Protein AF-A0A1F1U279-F1 (afdb_monomer)

Structure (mmCIF, N/CA/C/O backbone):
data_AF-A0A1F1U279-F1
#
_entry.id   AF-A0A1F1U279-F1
#
loop_
_atom_site.group_PDB
_atom_site.id
_atom_site.type_symbol
_atom_site.label_atom_id
_atom_site.label_alt_id
_atom_site.label_comp_id
_atom_site.label_asym_id
_atom_site.label_entity_id
_atom_site.label_seq_id
_atom_site.pdbx_PDB_ins_code
_atom_site.Cartn_x
_atom_site.Cartn_y
_atom_site.Cartn_z
_atom_site.occupancy
_atom_site.B_iso_or_equiv
_atom_site.auth_seq_id
_atom_site.auth_comp_id
_atom_site.auth_asym_id
_atom_site.auth_atom_id
_atom_site.pdbx_PDB_model_num
ATOM 1 N N . ARG A 1 1 ? 11.250 20.864 -19.900 1.00 57.31 1 ARG A N 1
ATOM 2 C CA . ARG A 1 1 ? 11.106 19.673 -19.015 1.00 57.31 1 ARG A CA 1
ATOM 3 C C . ARG A 1 1 ? 9.858 18.872 -19.379 1.00 57.31 1 ARG A C 1
ATOM 5 O O . ARG A 1 1 ? 10.019 17.684 -19.599 1.00 57.31 1 ARG A O 1
ATOM 12 N N . ALA A 1 2 ? 8.692 19.512 -19.532 1.00 57.94 2 ALA A N 1
ATOM 13 C CA . ALA A 1 2 ? 7.443 18.864 -19.952 1.00 57.94 2 ALA A CA 1
ATOM 14 C C . ALA A 1 2 ? 7.529 18.144 -21.316 1.00 57.94 2 ALA A C 1
ATOM 16 O O . ALA A 1 2 ? 7.078 17.010 -21.422 1.00 57.94 2 ALA A O 1
ATOM 17 N N . ASP A 1 3 ? 8.199 18.731 -22.315 1.00 59.34 3 ASP A N 1
ATOM 18 C CA . ASP A 1 3 ? 8.345 18.075 -23.630 1.00 59.34 3 ASP A CA 1
ATOM 19 C C . ASP A 1 3 ? 9.183 16.798 -23.560 1.00 59.34 3 ASP A C 1
ATOM 21 O O . ASP A 1 3 ? 8.839 15.793 -24.163 1.00 59.34 3 ASP A O 1
ATOM 25 N N . ARG A 1 4 ? 10.223 16.783 -22.717 1.00 57.16 4 ARG A N 1
ATOM 26 C CA . ARG A 1 4 ? 11.045 15.589 -22.473 1.00 57.16 4 ARG A CA 1
ATOM 27 C C . ARG A 1 4 ? 10.266 14.476 -21.764 1.00 57.16 4 ARG A C 1
ATOM 29 O O . ARG A 1 4 ? 10.596 13.312 -21.933 1.00 57.16 4 ARG A O 1
ATOM 36 N N . GLU A 1 5 ? 9.278 14.825 -20.941 1.00 53.81 5 GLU A N 1
ATOM 37 C CA . GLU A 1 5 ? 8.416 13.854 -20.256 1.00 53.81 5 GLU A CA 1
ATOM 38 C C . GLU A 1 5 ? 7.338 13.288 -21.190 1.00 53.81 5 GLU A C 1
ATOM 40 O O . GLU A 1 5 ? 7.046 12.098 -21.105 1.00 53.81 5 GLU A O 1
ATOM 45 N N . ARG A 1 6 ? 6.802 14.101 -22.111 1.00 59.59 6 ARG A N 1
ATOM 46 C CA . ARG A 1 6 ? 5.864 13.652 -23.154 1.00 59.59 6 ARG A CA 1
ATOM 47 C C . ARG A 1 6 ? 6.528 12.732 -24.176 1.00 59.59 6 ARG A C 1
ATOM 49 O O . ARG A 1 6 ? 6.015 11.652 -24.428 1.00 59.59 6 ARG A O 1
ATOM 56 N N . ASP A 1 7 ? 7.713 13.101 -24.644 1.00 63.28 7 ASP A N 1
ATOM 57 C CA . ASP A 1 7 ? 8.494 12.331 -25.621 1.00 63.28 7 ASP A CA 1
ATOM 58 C C . ASP A 1 7 ? 8.944 10.964 -25.051 1.00 63.28 7 ASP A C 1
ATOM 60 O O . ASP A 1 7 ? 9.028 9.944 -25.737 1.00 63.28 7 ASP A O 1
ATOM 64 N N . LEU A 1 8 ? 9.166 10.901 -23.732 1.00 58.84 8 LE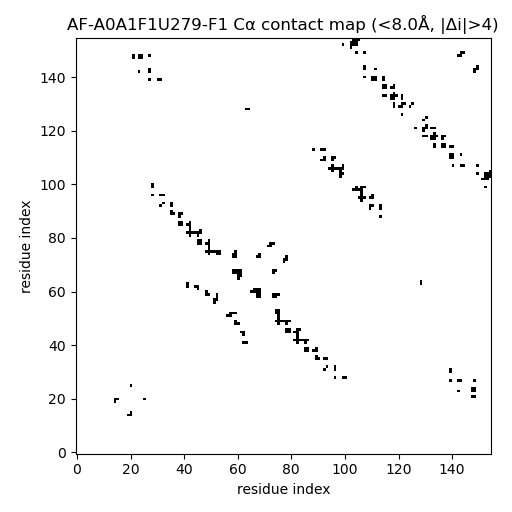U A N 1
ATOM 65 C CA . LEU A 1 8 ? 9.408 9.649 -23.012 1.00 58.84 8 LEU A CA 1
ATOM 66 C C . LEU A 1 8 ? 8.136 8.819 -22.805 1.00 58.84 8 LEU A C 1
ATOM 68 O O . LEU A 1 8 ? 8.225 7.594 -22.817 1.00 58.84 8 LEU A O 1
ATOM 72 N N . ALA A 1 9 ? 6.981 9.457 -22.606 1.00 61.69 9 ALA A N 1
ATOM 73 C CA . ALA A 1 9 ? 5.698 8.769 -22.494 1.00 61.69 9 ALA A CA 1
ATOM 74 C C . ALA A 1 9 ? 5.265 8.161 -23.837 1.00 61.69 9 ALA A C 1
ATOM 76 O O . ALA A 1 9 ? 4.775 7.036 -23.851 1.00 61.69 9 ALA A O 1
ATOM 77 N N . GLU A 1 10 ? 5.515 8.846 -24.955 1.00 58.47 10 GLU A N 1
ATOM 78 C CA . GLU A 1 10 ? 5.294 8.316 -26.307 1.00 58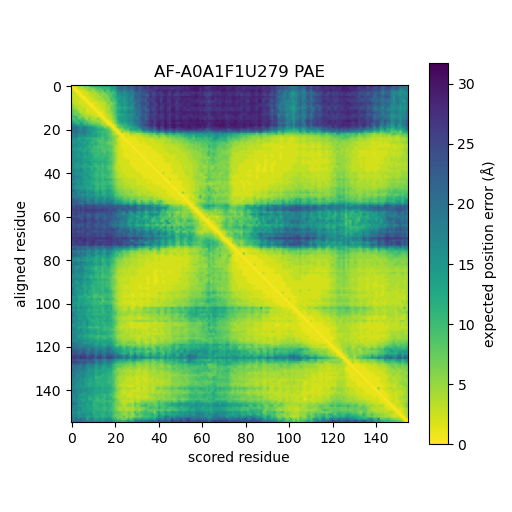.47 10 GLU A CA 1
ATOM 79 C C . GLU A 1 10 ? 6.230 7.149 -26.626 1.00 58.47 10 GLU A C 1
ATOM 81 O O . GLU A 1 10 ? 5.786 6.129 -27.146 1.00 58.47 10 GLU A O 1
ATOM 86 N N . ARG A 1 11 ? 7.509 7.231 -26.235 1.00 59.97 11 ARG A N 1
ATOM 87 C CA . ARG A 1 11 ? 8.444 6.098 -26.359 1.00 59.97 11 ARG A CA 1
ATOM 88 C C . ARG A 1 11 ? 8.059 4.907 -25.485 1.00 59.97 11 ARG A C 1
ATOM 90 O O . ARG A 1 11 ? 8.195 3.770 -25.920 1.00 59.97 11 ARG A O 1
ATOM 97 N N . ASP A 1 12 ? 7.569 5.150 -24.273 1.00 56.94 12 ASP A N 1
ATOM 98 C CA . ASP A 1 12 ? 7.093 4.101 -23.368 1.00 56.94 12 ASP A CA 1
ATOM 99 C C . ASP A 1 12 ? 5.775 3.471 -23.860 1.00 56.94 12 ASP A C 1
ATOM 101 O O . ASP A 1 12 ? 5.575 2.269 -23.676 1.00 56.94 12 ASP A O 1
ATOM 105 N N . ALA A 1 13 ? 4.896 4.254 -24.496 1.00 58.09 13 ALA A N 1
ATOM 106 C CA . ALA A 1 13 ? 3.694 3.762 -25.167 1.00 58.09 13 ALA A CA 1
ATOM 107 C C . ALA A 1 13 ? 4.059 2.920 -26.398 1.00 58.09 13 ALA A C 1
ATOM 109 O O . ALA A 1 13 ? 3.564 1.807 -26.537 1.00 58.09 13 ALA A O 1
ATOM 110 N N . ALA A 1 14 ? 5.025 3.373 -27.201 1.00 56.41 14 ALA A N 1
ATOM 111 C CA . ALA A 1 14 ? 5.562 2.609 -28.322 1.00 56.41 14 ALA A CA 1
ATOM 112 C C . ALA A 1 14 ? 6.273 1.313 -27.873 1.00 56.41 14 ALA A C 1
ATOM 114 O O . ALA A 1 14 ? 6.097 0.273 -28.498 1.00 56.41 14 ALA A O 1
ATOM 115 N N . GLU A 1 15 ? 7.022 1.319 -26.759 1.00 55.19 15 GLU A N 1
ATOM 116 C CA . GLU A 1 15 ? 7.580 0.097 -26.146 1.00 55.19 15 GLU A CA 1
ATOM 117 C C . GLU A 1 15 ? 6.485 -0.837 -25.603 1.00 55.19 15 GLU A C 1
ATOM 119 O O . GLU A 1 15 ? 6.646 -2.059 -25.613 1.00 55.19 15 GLU A O 1
ATOM 124 N N . SER A 1 16 ? 5.385 -0.285 -25.088 1.00 52.03 16 SER A N 1
ATOM 125 C CA . SER A 1 16 ? 4.247 -1.055 -24.579 1.00 52.03 16 SER A CA 1
ATOM 126 C C . SER A 1 16 ? 3.465 -1.730 -25.706 1.00 52.03 16 SER A C 1
ATOM 128 O O . SER A 1 16 ? 3.150 -2.914 -25.583 1.00 52.03 16 SER A O 1
ATOM 130 N N . ASP A 1 17 ? 3.219 -1.018 -26.806 1.00 50.53 17 ASP A N 1
ATOM 131 C CA . ASP A 1 17 ? 2.519 -1.531 -27.991 1.00 50.53 17 ASP A CA 1
ATOM 132 C C . ASP A 1 17 ? 3.389 -2.494 -28.812 1.00 50.53 17 ASP A C 1
ATOM 134 O O . ASP A 1 17 ? 2.880 -3.445 -29.398 1.00 50.53 17 ASP A O 1
ATOM 138 N N . ALA A 1 18 ? 4.716 -2.334 -28.772 1.00 52.75 18 ALA A N 1
ATOM 139 C CA . ALA A 1 18 ? 5.669 -3.269 -29.371 1.00 52.75 18 ALA A CA 1
ATOM 140 C C . ALA A 1 18 ? 5.940 -4.532 -28.518 1.00 52.75 18 ALA A C 1
ATOM 142 O O . ALA A 1 18 ? 6.789 -5.346 -28.879 1.00 52.75 18 ALA A O 1
ATOM 143 N N . GLY A 1 19 ? 5.272 -4.706 -27.367 1.00 47.50 19 GLY A N 1
ATOM 144 C CA . GLY A 1 19 ? 5.458 -5.873 -26.490 1.00 47.50 19 GLY A CA 1
ATOM 145 C C . GLY A 1 19 ? 6.781 -5.893 -25.705 1.00 47.50 19 GLY A C 1
ATOM 146 O O . GLY A 1 19 ? 7.149 -6.915 -25.126 1.00 47.50 19 GLY A O 1
ATOM 147 N N . LEU A 1 20 ? 7.502 -4.770 -25.643 1.00 52.94 20 LEU A N 1
ATOM 148 C CA . LEU A 1 20 ? 8.824 -4.647 -25.013 1.00 52.94 20 LEU A CA 1
ATOM 149 C C . LEU A 1 20 ? 8.771 -4.358 -23.508 1.00 52.94 20 LEU A C 1
ATOM 151 O O . LEU A 1 20 ? 9.811 -4.424 -22.838 1.00 52.94 20 LEU A O 1
ATOM 155 N N . VAL A 1 21 ? 7.600 -4.070 -22.926 1.00 55.75 21 VAL A N 1
ATOM 156 C CA . VAL A 1 21 ? 7.432 -4.020 -21.464 1.00 55.75 21 VAL A CA 1
ATOM 157 C C . VAL A 1 21 ? 7.510 -5.444 -20.927 1.00 55.75 21 VAL A C 1
ATOM 159 O O . VAL A 1 21 ? 6.586 -6.234 -21.103 1.00 55.75 21 VAL A O 1
ATOM 162 N N . HIS A 1 22 ? 8.616 -5.767 -20.244 1.00 65.25 22 HIS A N 1
ATOM 163 C CA . HIS A 1 22 ? 8.802 -7.095 -19.662 1.00 65.25 22 HIS A CA 1
ATOM 164 C C . HIS A 1 22 ? 7.571 -7.435 -18.804 1.00 65.25 22 HIS A C 1
ATOM 166 O O . HIS A 1 22 ? 7.227 -6.633 -17.926 1.00 65.25 22 HIS A O 1
ATOM 172 N N . PRO A 1 23 ? 6.913 -8.590 -19.012 1.00 76.75 23 PRO A N 1
ATOM 173 C CA . PRO A 1 23 ? 5.623 -8.909 -18.393 1.00 76.75 23 PRO A CA 1
ATOM 174 C C . PRO A 1 23 ? 5.644 -8.739 -16.868 1.00 76.75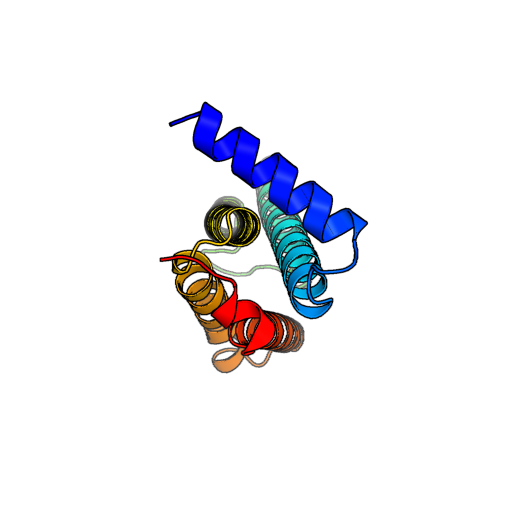 23 PRO A C 1
ATOM 176 O O . PRO A 1 23 ? 4.693 -8.233 -16.280 1.00 76.75 23 PRO A O 1
ATOM 179 N N . LEU A 1 24 ? 6.784 -9.027 -16.236 1.00 79.00 24 LEU A N 1
ATOM 180 C CA . LEU A 1 24 ? 7.029 -8.807 -14.807 1.00 79.00 24 LEU A CA 1
ATOM 181 C C . LEU A 1 24 ? 6.847 -7.357 -14.323 1.00 79.00 24 LEU A C 1
ATOM 183 O O . LEU A 1 24 ? 6.345 -7.161 -13.222 1.00 79.00 24 LEU A O 1
ATOM 187 N N . LEU A 1 25 ? 7.207 -6.333 -15.107 1.00 80.81 25 LEU A N 1
ATOM 188 C CA . LEU A 1 25 ? 6.985 -4.935 -14.705 1.00 80.81 25 LEU A CA 1
ATOM 189 C C . LEU A 1 25 ? 5.493 -4.584 -14.742 1.00 80.81 25 LEU A C 1
ATOM 191 O O . LEU A 1 25 ? 5.003 -3.875 -13.864 1.00 80.81 25 LEU A O 1
ATOM 195 N N . LYS A 1 26 ? 4.761 -5.104 -15.734 1.00 83.62 26 LYS A N 1
ATOM 196 C CA . LYS A 1 26 ? 3.303 -4.955 -15.821 1.00 83.62 26 LYS A CA 1
ATOM 197 C C . LYS A 1 26 ? 2.621 -5.648 -14.639 1.00 83.62 26 LYS A C 1
ATOM 199 O O . LYS A 1 26 ? 1.791 -5.029 -13.980 1.00 83.62 26 LYS A O 1
ATOM 204 N N . VAL A 1 27 ? 3.042 -6.874 -14.321 1.00 87.56 27 VAL A N 1
ATOM 205 C CA . VAL A 1 27 ? 2.575 -7.619 -13.142 1.00 87.56 27 VAL A CA 1
ATOM 206 C C . VAL A 1 27 ? 2.863 -6.839 -11.861 1.00 87.56 27 VAL A C 1
ATOM 208 O O . VAL A 1 27 ? 1.941 -6.617 -11.089 1.00 87.56 27 VAL A O 1
ATOM 211 N N . ALA A 1 28 ? 4.085 -6.336 -11.661 1.00 87.62 28 ALA A N 1
ATOM 212 C CA . ALA A 1 28 ? 4.433 -5.555 -10.473 1.00 87.62 28 ALA A CA 1
ATOM 213 C C . ALA A 1 28 ? 3.572 -4.286 -10.330 1.00 87.62 28 ALA A C 1
ATOM 215 O O . ALA A 1 28 ? 3.135 -3.958 -9.230 1.00 87.62 28 ALA A O 1
ATOM 216 N N . ARG A 1 29 ? 3.282 -3.583 -11.433 1.00 90.81 29 ARG A N 1
ATOM 217 C CA . ARG A 1 29 ? 2.401 -2.402 -11.426 1.00 90.81 29 ARG A CA 1
ATOM 218 C C . ARG A 1 29 ? 0.969 -2.756 -11.041 1.00 90.81 29 ARG A C 1
ATOM 220 O O . ARG A 1 29 ? 0.393 -2.062 -10.211 1.00 90.81 29 ARG A O 1
ATOM 227 N N . ILE A 1 30 ? 0.402 -3.806 -11.630 1.00 92.50 30 ILE A N 1
ATOM 228 C CA . ILE A 1 30 ? -0.967 -4.246 -11.322 1.00 92.50 30 ILE A CA 1
ATOM 229 C C . ILE A 1 30 ? -1.048 -4.744 -9.878 1.00 92.50 30 ILE A C 1
ATOM 231 O O . ILE A 1 30 ? -1.976 -4.390 -9.159 1.00 92.50 30 ILE A O 1
ATOM 235 N N . TYR A 1 31 ? -0.043 -5.499 -9.437 1.00 91.69 31 TYR A N 1
ATOM 236 C CA . TYR A 1 31 ? 0.053 -6.011 -8.078 1.00 91.69 31 TYR A CA 1
ATOM 237 C C . TYR A 1 31 ? 0.025 -4.882 -7.049 1.00 91.69 31 TYR A C 1
ATOM 239 O O . TYR A 1 31 ? -0.809 -4.871 -6.150 1.00 91.69 31 TYR A O 1
ATOM 247 N N . TRP A 1 32 ? 0.905 -3.891 -7.210 1.00 93.00 32 TRP A N 1
ATOM 248 C CA . TRP A 1 32 ? 0.973 -2.772 -6.278 1.00 93.00 32 TRP A CA 1
ATOM 249 C C . TRP A 1 32 ? -0.253 -1.864 -6.349 1.00 93.00 32 TRP A C 1
ATOM 251 O O . TRP A 1 32 ? -0.670 -1.372 -5.307 1.00 93.00 32 TRP A O 1
ATOM 261 N N . LEU A 1 33 ? -0.886 -1.718 -7.519 1.00 94.25 33 LEU A N 1
ATOM 262 C CA . LEU A 1 33 ? -2.183 -1.046 -7.624 1.00 94.25 33 LEU A CA 1
ATOM 263 C C . LEU A 1 33 ? -3.252 -1.773 -6.797 1.00 94.25 33 LEU A C 1
ATOM 265 O O . LEU A 1 33 ? -3.955 -1.136 -6.017 1.00 94.25 33 LEU A O 1
ATOM 269 N N . ALA A 1 34 ? -3.356 -3.097 -6.939 1.00 92.81 34 ALA A N 1
ATOM 270 C CA . ALA A 1 34 ? -4.314 -3.902 -6.189 1.00 92.81 34 ALA A CA 1
ATOM 271 C C . ALA A 1 34 ? -4.074 -3.797 -4.675 1.00 92.81 34 ALA A C 1
ATOM 273 O O . ALA A 1 34 ? -5.017 -3.564 -3.923 1.00 92.81 34 ALA A O 1
ATOM 274 N N . VAL A 1 35 ? -2.813 -3.873 -4.232 1.00 91.50 35 VAL A N 1
ATOM 275 C CA . VAL A 1 35 ? -2.438 -3.662 -2.823 1.00 91.50 35 VAL A CA 1
ATOM 276 C C . VAL A 1 35 ? -2.875 -2.279 -2.339 1.00 91.50 35 VAL A C 1
ATOM 278 O O . VAL A 1 35 ? -3.487 -2.176 -1.279 1.00 91.50 35 VAL A O 1
ATOM 281 N N . THR A 1 36 ? -2.618 -1.215 -3.106 1.00 92.94 36 THR A N 1
ATOM 282 C CA . THR A 1 36 ? -3.055 0.139 -2.740 1.00 92.94 36 THR A CA 1
ATOM 283 C C . THR A 1 36 ? -4.577 0.219 -2.598 1.00 92.94 36 THR A C 1
ATOM 285 O O . THR A 1 36 ? -5.058 0.767 -1.610 1.00 92.94 36 THR A O 1
ATOM 288 N N . VAL A 1 37 ? -5.341 -0.359 -3.532 1.00 95.00 37 VAL A N 1
ATOM 289 C CA . VAL A 1 37 ? -6.814 -0.384 -3.468 1.00 95.00 37 VAL A CA 1
ATOM 290 C C . VAL A 1 37 ? -7.305 -1.124 -2.223 1.00 95.00 37 VAL A C 1
ATOM 292 O O . VAL A 1 37 ? -8.192 -0.628 -1.533 1.00 95.00 37 VAL A O 1
ATOM 295 N N . VAL A 1 38 ? -6.700 -2.267 -1.889 1.00 91.06 38 VAL A N 1
ATOM 296 C CA . VAL A 1 38 ? -7.026 -3.016 -0.665 1.00 91.06 38 VAL A CA 1
ATOM 297 C C . VAL A 1 38 ? -6.750 -2.175 0.582 1.00 91.06 38 VAL A C 1
ATOM 299 O O . VAL A 1 38 ? -7.604 -2.107 1.461 1.00 91.06 38 VAL A O 1
ATOM 302 N N . LEU A 1 39 ? -5.609 -1.480 0.654 1.00 90.81 39 LEU A N 1
ATOM 303 C CA . LEU A 1 39 ? -5.293 -0.599 1.786 1.00 90.81 39 LEU A CA 1
ATOM 304 C C . LEU A 1 39 ? -6.297 0.555 1.919 1.00 90.81 39 LEU A C 1
ATOM 306 O O . LEU A 1 39 ? -6.720 0.860 3.030 1.00 90.81 39 LEU A O 1
ATOM 310 N N . VAL A 1 40 ? -6.716 1.164 0.804 1.00 93.31 40 VAL A N 1
ATOM 311 C CA . VAL A 1 40 ? -7.779 2.185 0.807 1.00 93.31 40 VAL A CA 1
ATOM 312 C C . VAL A 1 40 ? -9.095 1.597 1.319 1.00 93.31 40 VAL A C 1
ATOM 314 O O . VAL A 1 40 ? -9.755 2.222 2.144 1.00 93.31 40 VAL A O 1
ATOM 317 N N . GLY A 1 41 ? -9.456 0.387 0.884 1.00 92.12 41 GLY A N 1
ATOM 318 C CA . GLY A 1 41 ? -10.649 -0.314 1.362 1.00 92.12 41 GLY A CA 1
ATOM 319 C C . GLY A 1 41 ? -10.609 -0.586 2.867 1.00 92.12 41 GLY A C 1
ATOM 320 O O . GLY A 1 41 ? -11.580 -0.305 3.563 1.00 92.12 41 GLY A O 1
ATOM 321 N N . ILE A 1 42 ? -9.471 -1.056 3.386 1.00 89.06 42 ILE A N 1
ATOM 322 C CA . ILE A 1 42 ? -9.269 -1.284 4.824 1.00 89.06 42 ILE A CA 1
ATOM 323 C C . ILE A 1 42 ? -9.371 0.036 5.599 1.00 89.06 42 ILE A C 1
ATOM 325 O O . ILE A 1 42 ? -10.077 0.099 6.603 1.00 89.06 42 ILE A O 1
ATOM 329 N N . ALA A 1 43 ? -8.718 1.105 5.128 1.00 89.62 43 ALA A N 1
ATOM 330 C CA . ALA A 1 43 ? -8.824 2.426 5.746 1.00 89.62 43 ALA A CA 1
ATOM 331 C C . ALA A 1 43 ? -10.281 2.913 5.782 1.00 89.62 43 ALA A C 1
ATOM 333 O O . ALA A 1 43 ? -10.754 3.350 6.828 1.00 89.62 43 ALA A O 1
ATOM 334 N N . GLY A 1 44 ? -11.007 2.764 4.670 1.00 89.44 44 GLY A N 1
ATOM 335 C CA . GLY A 1 44 ? -12.425 3.100 4.571 1.00 89.44 44 GLY A CA 1
ATOM 336 C C . GLY A 1 44 ? -13.299 2.286 5.526 1.00 89.44 44 GLY A C 1
ATOM 337 O O . GLY A 1 44 ? -14.174 2.858 6.167 1.00 89.44 44 GLY A O 1
ATOM 338 N N . ALA A 1 45 ? -13.032 0.987 5.684 1.00 87.75 45 ALA A N 1
ATOM 339 C CA . ALA A 1 45 ? -13.744 0.133 6.634 1.00 87.75 45 ALA A CA 1
ATOM 340 C C . ALA A 1 45 ? -13.537 0.597 8.086 1.00 87.75 45 ALA A C 1
ATOM 342 O O . ALA A 1 45 ? -14.504 0.707 8.837 1.00 87.75 45 ALA A O 1
ATOM 343 N N . PHE A 1 46 ? -12.302 0.945 8.463 1.00 86.31 46 PHE A N 1
ATOM 344 C CA . PHE A 1 46 ? -12.005 1.530 9.773 1.00 86.31 46 PHE A CA 1
ATOM 345 C C . PHE A 1 46 ? -12.719 2.871 9.980 1.00 86.31 46 PHE A C 1
ATOM 347 O O . PHE A 1 46 ? -13.344 3.086 11.015 1.00 86.31 46 PHE A O 1
ATOM 354 N N . THR A 1 47 ? -12.681 3.772 8.995 1.00 88.44 47 THR A N 1
ATOM 355 C CA . THR A 1 47 ? -13.374 5.066 9.080 1.00 88.44 47 THR A CA 1
ATOM 356 C C . THR A 1 47 ? -14.891 4.893 9.184 1.00 88.44 47 THR A C 1
ATOM 358 O O . THR A 1 47 ? -15.523 5.569 9.992 1.00 88.44 47 THR A O 1
ATOM 361 N N . TRP A 1 48 ? -15.471 3.967 8.418 1.00 87.94 48 TRP A N 1
ATOM 362 C CA . TRP A 1 48 ? -16.896 3.646 8.467 1.00 87.94 48 TRP A CA 1
ATOM 363 C C . TRP A 1 48 ? -17.308 3.072 9.824 1.00 87.94 48 TRP A C 1
ATOM 365 O O . TRP A 1 48 ? -18.282 3.538 10.409 1.00 87.94 48 TRP A O 1
ATOM 375 N N . ASN A 1 49 ? -16.548 2.114 10.364 1.00 83.38 49 ASN A N 1
ATOM 376 C CA . ASN A 1 49 ? -16.801 1.569 11.700 1.00 83.38 49 ASN A CA 1
ATOM 377 C C . ASN A 1 49 ? -16.652 2.635 12.790 1.00 83.38 49 ASN A C 1
ATOM 379 O O . ASN A 1 49 ? -17.442 2.651 13.729 1.00 83.38 49 ASN A O 1
ATOM 383 N N . GLY A 1 50 ? -15.690 3.554 12.650 1.00 83.88 50 GLY A N 1
ATOM 384 C CA . GLY A 1 50 ? -15.542 4.702 13.544 1.00 83.88 50 GLY A CA 1
ATOM 385 C C . GLY A 1 50 ? -16.763 5.621 13.532 1.00 83.88 50 GLY A C 1
ATOM 386 O O . GLY A 1 50 ? -17.292 5.933 14.596 1.00 83.88 50 GLY A O 1
ATOM 387 N N . ALA A 1 51 ? -17.248 5.988 12.342 1.00 86.62 51 ALA A N 1
ATOM 388 C CA . ALA A 1 51 ? -18.451 6.804 12.180 1.00 86.62 51 ALA A CA 1
ATOM 389 C C . ALA A 1 51 ? -19.698 6.094 12.731 1.00 86.62 51 ALA A C 1
ATOM 391 O O . ALA A 1 51 ? -20.412 6.653 13.557 1.00 86.62 51 ALA A O 1
ATOM 392 N N . ARG A 1 52 ? -19.902 4.816 12.381 1.00 84.38 52 ARG A N 1
ATOM 393 C CA . ARG A 1 52 ? -21.010 4.007 12.911 1.00 84.38 52 ARG A CA 1
ATOM 394 C C . ARG A 1 52 ? -20.985 3.954 14.438 1.00 84.38 52 ARG A C 1
ATOM 396 O O . ARG A 1 52 ? -22.027 4.131 15.061 1.00 84.38 52 ARG A O 1
ATOM 403 N N . ALA A 1 53 ? -19.832 3.688 15.046 1.00 81.38 53 ALA A N 1
ATOM 404 C CA . ALA A 1 53 ? -19.714 3.591 16.499 1.00 81.38 53 ALA A CA 1
ATOM 405 C C . ALA A 1 53 ? -19.927 4.940 17.196 1.00 81.38 53 ALA A C 1
ATOM 407 O O . ALA A 1 53 ? -20.494 4.981 18.284 1.00 81.38 53 ALA A O 1
ATOM 408 N N . GLN A 1 54 ? -19.518 6.042 16.558 1.00 83.31 54 GLN A N 1
ATOM 409 C CA . GLN A 1 54 ? -19.807 7.394 17.032 1.00 83.31 54 GLN A CA 1
ATOM 410 C C . GLN A 1 54 ? -21.313 7.699 17.009 1.00 83.31 54 GLN A C 1
ATOM 412 O O . GLN A 1 54 ? -21.814 8.308 17.951 1.00 83.31 54 GLN A O 1
ATOM 417 N N . ASP A 1 55 ? -22.021 7.247 15.972 1.00 82.94 55 ASP A N 1
ATOM 418 C CA . ASP A 1 55 ? -23.444 7.540 15.773 1.00 82.94 55 ASP A CA 1
ATOM 419 C C . ASP A 1 55 ? -24.382 6.612 16.569 1.00 82.94 55 ASP A C 1
ATOM 421 O O . ASP A 1 55 ? -25.442 7.041 17.020 1.00 82.94 55 ASP A O 1
ATOM 425 N N . SER A 1 56 ? -24.017 5.336 16.739 1.00 75.62 56 SER A N 1
ATOM 426 C CA . SER A 1 56 ? -24.888 4.300 17.327 1.00 75.62 56 SER A CA 1
ATOM 427 C C . SER A 1 56 ? -24.546 3.913 18.768 1.00 75.62 56 SER A C 1
ATOM 429 O O . SER A 1 56 ? -25.391 3.346 19.457 1.00 75.62 56 SER A O 1
ATOM 431 N N . GLY A 1 57 ? -23.320 4.182 19.234 1.00 66.00 57 GLY A N 1
ATOM 432 C CA . GLY A 1 57 ? -22.835 3.711 20.538 1.00 66.00 57 GLY A CA 1
ATOM 433 C C . GLY A 1 57 ? -22.675 2.186 20.643 1.00 66.00 57 GLY A C 1
ATOM 434 O O . GLY A 1 57 ? -22.416 1.676 21.732 1.00 66.00 57 GLY A O 1
ATOM 435 N N . GLU A 1 58 ? -22.838 1.457 19.536 1.00 69.88 58 GLU A N 1
ATOM 436 C CA . GLU A 1 58 ? -22.677 0.007 19.487 1.00 69.88 58 GLU A CA 1
ATOM 437 C C . GLU A 1 58 ? -21.202 -0.419 19.581 1.00 69.88 58 GLU A C 1
ATOM 439 O O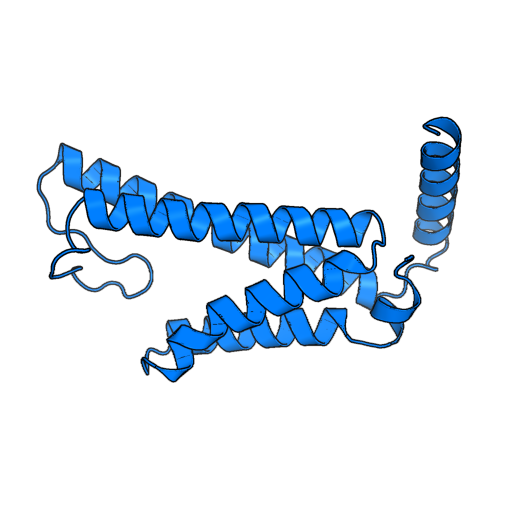 . GLU A 1 58 ? -20.301 0.346 19.212 1.00 69.88 58 GLU A O 1
ATOM 444 N N . PRO A 1 59 ? -20.939 -1.663 20.024 1.00 68.19 59 PRO A N 1
ATOM 445 C CA . PRO A 1 59 ? -19.596 -2.213 20.046 1.00 68.19 59 PRO A CA 1
ATOM 446 C C . PRO A 1 59 ? -18.937 -2.200 18.667 1.00 68.19 59 PRO A C 1
ATOM 448 O O . PRO A 1 59 ? -19.517 -2.614 17.661 1.00 68.19 59 PRO A O 1
ATOM 451 N N . VAL A 1 60 ? -17.687 -1.747 18.620 1.00 73.19 60 VAL A N 1
ATOM 452 C CA . VAL A 1 60 ? -16.891 -1.744 17.395 1.00 73.19 60 VAL A CA 1
ATOM 453 C C . VAL A 1 60 ? -16.424 -3.157 17.094 1.00 73.19 60 VAL A C 1
ATOM 455 O O . VAL A 1 60 ? -15.788 -3.787 17.932 1.00 73.19 60 VAL A O 1
ATOM 458 N N . ILE A 1 61 ? -16.630 -3.613 15.862 1.00 71.62 61 ILE A N 1
ATOM 459 C CA . ILE A 1 61 ? -16.030 -4.852 15.366 1.00 71.62 61 ILE A CA 1
ATOM 460 C C . ILE A 1 61 ? -14.812 -4.510 14.510 1.00 71.62 61 ILE A C 1
ATOM 462 O O . ILE A 1 61 ? -14.901 -3.715 13.573 1.00 71.62 61 ILE A O 1
ATOM 466 N N . ASP A 1 62 ? -13.665 -5.100 14.839 1.00 67.19 62 ASP A N 1
ATOM 467 C CA . ASP A 1 62 ? -12.433 -4.941 14.073 1.00 67.19 62 ASP A CA 1
ATOM 468 C C . ASP A 1 62 ? -12.612 -5.564 12.672 1.00 67.19 62 ASP A C 1
ATOM 470 O O . ASP A 1 62 ? -12.826 -6.775 12.559 1.00 67.19 62 ASP A O 1
ATOM 474 N N . PRO A 1 63 ? -12.507 -4.776 11.586 1.00 64.75 63 PRO A N 1
ATOM 475 C CA . PRO A 1 63 ? -12.739 -5.252 10.225 1.00 64.75 63 PRO A CA 1
ATOM 476 C C . PRO A 1 63 ? -11.694 -6.267 9.734 1.00 64.75 63 PRO A C 1
ATOM 478 O O . PRO A 1 63 ? -11.942 -6.962 8.751 1.00 64.75 63 PRO A O 1
ATOM 481 N N . LEU A 1 64 ? -10.534 -6.374 10.390 1.00 65.75 64 LEU A N 1
ATOM 482 C CA . LEU A 1 64 ? -9.492 -7.344 10.040 1.00 65.75 64 LEU A CA 1
ATOM 483 C C . LEU A 1 64 ? -9.664 -8.680 10.765 1.00 65.75 64 LEU A C 1
ATOM 485 O O . LEU A 1 64 ? -9.162 -9.700 10.295 1.00 65.75 64 LEU A O 1
ATOM 489 N N . THR A 1 65 ? -10.327 -8.690 11.920 1.00 65.00 65 THR A N 1
ATOM 490 C CA . THR A 1 65 ? -10.394 -9.884 12.777 1.00 65.00 65 THR A CA 1
ATOM 491 C C . THR A 1 65 ? -11.811 -10.377 13.036 1.00 65.00 65 THR A C 1
ATOM 493 O O . THR A 1 65 ? -11.979 -11.522 13.445 1.00 65.00 65 THR A O 1
ATOM 496 N N . GLY A 1 66 ? -12.827 -9.553 12.771 1.00 65.69 66 GLY A N 1
ATOM 497 C CA . GLY A 1 66 ? -14.233 -9.867 13.024 1.00 65.69 66 GLY A CA 1
ATOM 498 C C . GLY A 1 66 ? -14.590 -9.946 14.510 1.00 65.69 66 GLY A C 1
ATOM 499 O O . GLY A 1 66 ? -15.706 -10.333 14.844 1.00 65.69 66 GLY A O 1
ATOM 500 N N . MET A 1 67 ? -13.660 -9.601 15.401 1.00 71.19 67 MET A N 1
ATOM 501 C CA . MET A 1 67 ? -13.868 -9.608 16.845 1.00 71.19 67 MET A CA 1
ATOM 502 C C . MET A 1 67 ? -14.265 -8.221 17.337 1.00 71.19 67 MET A C 1
ATOM 504 O O . MET A 1 67 ? -13.889 -7.208 16.744 1.00 71.19 67 MET A O 1
ATOM 508 N N . GLU A 1 68 ? -14.992 -8.175 18.451 1.00 70.44 68 GLU A N 1
ATOM 509 C CA . GLU A 1 68 ? -15.233 -6.924 19.161 1.00 70.44 68 GLU A CA 1
ATOM 510 C C . GLU A 1 68 ? -13.886 -6.308 19.562 1.00 70.44 68 GLU A C 1
ATOM 512 O O . GLU A 1 68 ? -13.031 -6.947 20.182 1.00 70.44 68 GLU A O 1
ATOM 517 N N . SER A 1 69 ? -13.666 -5.068 19.147 1.00 62.34 69 SER A N 1
ATOM 518 C CA . SER A 1 69 ? -12.459 -4.324 19.452 1.00 62.34 69 SER A CA 1
ATOM 519 C C . SER A 1 69 ? -12.567 -3.835 20.893 1.00 62.34 69 SER A C 1
ATOM 521 O O . SER A 1 69 ? -13.229 -2.843 21.176 1.00 62.34 69 SER A O 1
ATOM 523 N N . VAL A 1 70 ? -11.925 -4.544 21.821 1.00 57.41 70 VAL A N 1
ATOM 524 C CA . VAL A 1 70 ? -11.955 -4.236 23.259 1.00 57.41 70 VAL A CA 1
ATOM 525 C C . VAL A 1 70 ? -10.690 -3.462 23.667 1.00 57.41 70 VAL A C 1
ATOM 527 O O . VAL A 1 70 ? -9.575 -3.862 23.331 1.00 57.41 70 VAL A O 1
ATOM 530 N N . GLY A 1 71 ? -10.837 -2.347 24.396 1.00 60.03 71 GLY A N 1
ATOM 531 C CA . GLY A 1 71 ? -9.723 -1.534 24.923 1.00 60.03 71 GLY A CA 1
ATOM 532 C C . GLY A 1 71 ? -9.635 -0.110 24.351 1.00 60.03 71 GLY A C 1
ATOM 533 O O . GLY A 1 71 ? -10.577 0.387 23.745 1.00 60.03 71 GLY A O 1
ATOM 534 N N . VAL A 1 72 ? -8.493 0.571 24.532 1.00 56.88 72 VAL A N 1
ATOM 535 C CA . VAL A 1 72 ? -8.303 2.001 24.165 1.00 56.88 72 VAL A CA 1
ATOM 536 C C . VAL A 1 72 ? -8.509 2.271 22.663 1.00 56.88 72 VAL A C 1
ATOM 538 O O . VAL A 1 72 ? -8.886 3.371 22.269 1.00 56.88 72 VAL A O 1
ATOM 541 N N . LEU A 1 73 ? -8.314 1.253 21.817 1.00 59.06 73 LEU A N 1
ATOM 542 C CA . LEU A 1 73 ? -8.549 1.312 20.368 1.00 59.06 73 LEU A CA 1
ATOM 543 C C . LEU A 1 73 ? -9.932 0.765 19.946 1.00 59.06 73 LEU A C 1
ATOM 545 O O . LEU A 1 73 ? -10.237 0.677 18.757 1.00 59.06 73 LEU A O 1
ATOM 549 N N . GLY A 1 74 ? -10.762 0.399 20.922 1.00 60.94 74 GLY A N 1
ATOM 550 C CA . GLY A 1 74 ? -12.096 -0.172 20.759 1.00 60.94 74 GLY A CA 1
ATOM 551 C C . GLY A 1 74 ? -13.221 0.821 20.519 1.00 60.94 74 GLY A C 1
ATOM 552 O O . GLY A 1 74 ? -14.299 0.425 20.111 1.00 60.94 74 GLY A O 1
ATOM 553 N N . GLY A 1 75 ? -12.989 2.112 20.748 1.00 72.88 75 GLY A N 1
ATOM 554 C CA . GLY A 1 75 ? -13.975 3.156 20.461 1.00 72.88 75 GLY A CA 1
ATOM 555 C C . GLY A 1 75 ? -13.822 3.756 19.063 1.00 72.88 75 GLY A C 1
ATOM 556 O O . GLY A 1 75 ? -12.836 3.507 18.364 1.00 72.88 75 GLY A O 1
ATOM 557 N N . ALA A 1 76 ? -14.751 4.644 18.700 1.00 78.69 76 ALA A N 1
ATOM 558 C CA . ALA A 1 76 ? -14.716 5.413 17.453 1.00 78.69 76 ALA A CA 1
ATOM 559 C C . ALA A 1 76 ? -13.347 6.074 17.197 1.00 78.69 76 ALA A C 1
ATOM 561 O O . ALA A 1 76 ? -12.783 5.954 16.111 1.00 78.69 76 ALA A O 1
ATOM 562 N N . THR A 1 77 ? -12.748 6.682 18.227 1.00 82.19 77 THR A N 1
ATOM 563 C CA . THR A 1 77 ? -11.413 7.301 18.158 1.00 82.19 77 THR A CA 1
ATOM 564 C C . THR A 1 77 ? -10.321 6.305 17.754 1.00 82.19 77 THR A C 1
ATOM 566 O O . THR A 1 77 ? -9.441 6.630 16.954 1.00 82.19 77 THR A O 1
ATOM 569 N N . GLY A 1 78 ? -10.380 5.075 18.271 1.00 79.94 78 GLY A N 1
ATOM 570 C CA . GLY A 1 78 ? -9.446 4.005 17.928 1.00 79.94 78 GLY A CA 1
ATOM 571 C C . GLY A 1 78 ? -9.551 3.592 16.464 1.00 79.94 78 GLY A C 1
ATOM 572 O O . GLY A 1 78 ? -8.535 3.475 15.778 1.00 79.94 78 GLY A O 1
ATOM 573 N N . GLN A 1 79 ? -10.780 3.479 15.964 1.00 83.88 79 GLN A N 1
ATOM 574 C CA . GLN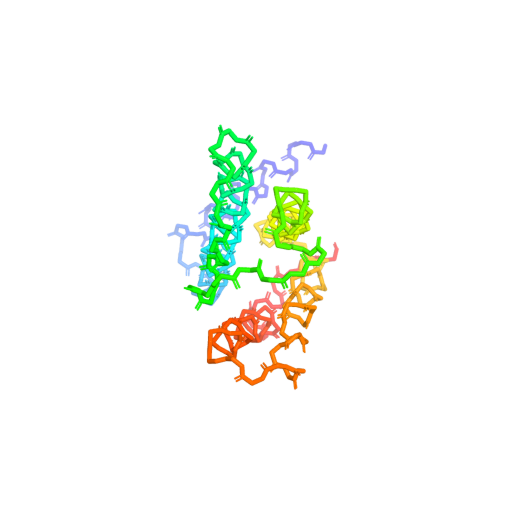 A 1 79 ? -11.054 3.169 14.563 1.00 83.88 79 GLN A CA 1
ATOM 575 C C . GLN A 1 79 ? -10.612 4.294 13.623 1.00 83.88 79 GLN A C 1
ATOM 577 O O . GLN A 1 79 ? -9.943 4.021 12.630 1.00 83.88 79 GLN A O 1
ATOM 582 N N . PHE A 1 80 ? -10.864 5.565 13.954 1.00 84.81 80 PHE A N 1
ATOM 583 C CA . PHE A 1 80 ? -10.343 6.690 13.167 1.00 84.81 80 PHE A CA 1
ATOM 584 C C . PHE A 1 80 ? -8.814 6.745 13.169 1.00 84.81 80 PHE A C 1
ATOM 586 O O . PHE A 1 80 ? -8.209 7.064 12.144 1.00 84.81 80 PHE A O 1
ATOM 593 N N . THR A 1 81 ? -8.174 6.393 14.287 1.00 87.12 81 THR A N 1
ATOM 594 C CA . THR A 1 81 ? -6.709 6.330 14.387 1.00 87.12 81 THR A CA 1
ATOM 595 C C . THR A 1 81 ? -6.151 5.237 13.477 1.00 87.12 81 THR A C 1
ATOM 597 O O . THR A 1 81 ? -5.249 5.502 12.681 1.00 87.12 81 THR A O 1
ATOM 600 N N . MET A 1 82 ? -6.722 4.028 13.531 1.00 84.56 82 MET A N 1
ATOM 601 C CA . MET A 1 82 ? -6.345 2.923 12.644 1.00 84.56 82 MET A CA 1
ATOM 602 C C . MET A 1 82 ? -6.610 3.261 11.174 1.00 84.56 82 MET A C 1
ATOM 604 O O . MET A 1 82 ? -5.721 3.094 10.343 1.00 84.56 82 MET A O 1
ATOM 608 N N . GLY A 1 83 ? -7.784 3.810 10.857 1.00 86.44 83 GLY A N 1
ATOM 609 C CA . GLY A 1 83 ? -8.147 4.226 9.503 1.00 86.44 83 GLY A CA 1
ATOM 610 C C . GLY A 1 83 ? -7.206 5.293 8.951 1.00 86.44 83 GLY A C 1
ATOM 611 O O . GLY A 1 83 ? -6.747 5.180 7.817 1.00 86.44 83 GLY A O 1
ATOM 612 N N . THR A 1 84 ? -6.819 6.272 9.772 1.00 89.75 84 THR A N 1
ATOM 613 C CA . THR A 1 84 ? -5.835 7.298 9.396 1.00 89.75 84 THR A CA 1
ATOM 614 C C . THR A 1 84 ? -4.457 6.684 9.164 1.00 89.75 84 THR A C 1
ATOM 616 O O . THR A 1 84 ? -3.825 6.968 8.149 1.00 89.75 84 THR A O 1
ATOM 619 N N . ALA A 1 85 ? -3.992 5.804 10.057 1.00 89.12 85 ALA A N 1
ATOM 620 C CA . ALA A 1 85 ? -2.701 5.135 9.912 1.00 89.12 85 ALA A CA 1
ATOM 621 C C . ALA A 1 85 ? -2.639 4.288 8.629 1.00 89.12 85 ALA A C 1
ATOM 623 O O . ALA A 1 85 ? -1.693 4.411 7.848 1.00 89.12 85 ALA A O 1
ATOM 624 N N . VAL A 1 86 ? -3.671 3.482 8.363 1.00 89.69 86 VAL A N 1
ATOM 625 C CA . VAL A 1 86 ? -3.772 2.695 7.125 1.00 89.69 86 VAL A CA 1
ATOM 626 C C . VAL A 1 86 ? -3.914 3.611 5.907 1.00 89.69 86 VAL A C 1
ATOM 628 O O . VAL A 1 86 ? -3.280 3.360 4.886 1.00 89.69 86 VAL A O 1
ATOM 631 N N . GLY A 1 87 ? -4.661 4.711 6.013 1.00 90.56 87 GLY A N 1
ATOM 632 C CA . GLY A 1 87 ? -4.802 5.712 4.955 1.00 90.56 87 GLY A CA 1
ATOM 633 C C . GLY A 1 87 ? -3.472 6.367 4.571 1.00 90.56 87 GLY A C 1
ATOM 634 O O . GLY A 1 87 ? -3.174 6.512 3.386 1.00 90.56 87 GLY A O 1
ATOM 635 N N . LEU A 1 88 ? -2.616 6.681 5.549 1.00 93.62 88 LEU A N 1
ATOM 636 C CA . LEU A 1 88 ? -1.260 7.180 5.299 1.00 93.62 88 LEU A CA 1
ATOM 637 C C . LEU A 1 88 ? -0.389 6.131 4.592 1.00 93.62 88 LEU A C 1
ATOM 639 O O . LEU A 1 88 ? 0.354 6.468 3.668 1.00 93.62 88 LEU A O 1
ATOM 643 N N . LEU A 1 89 ? -0.507 4.855 4.971 1.00 91.62 89 LEU A N 1
ATOM 644 C CA . LEU A 1 89 ? 0.187 3.760 4.287 1.00 91.62 89 LEU A CA 1
ATOM 645 C C . LEU A 1 89 ? -0.326 3.561 2.858 1.00 91.62 89 LEU A C 1
ATOM 647 O O . LEU A 1 89 ? 0.477 3.340 1.952 1.00 91.62 89 LEU A O 1
ATOM 651 N N . ALA A 1 90 ? -1.633 3.698 2.631 1.00 92.75 90 ALA A N 1
ATOM 652 C CA . ALA A 1 90 ? -2.231 3.663 1.302 1.00 92.75 90 ALA A CA 1
ATOM 653 C C . ALA A 1 90 ? -1.710 4.817 0.430 1.00 92.75 90 ALA A C 1
ATOM 655 O O . ALA A 1 90 ? -1.302 4.589 -0.708 1.00 92.75 90 ALA A O 1
ATOM 656 N N . ALA A 1 91 ? -1.625 6.035 0.974 1.00 93.88 91 ALA A N 1
ATOM 657 C CA . ALA A 1 91 ? -1.062 7.191 0.277 1.00 93.88 91 ALA A CA 1
ATOM 658 C C . ALA A 1 91 ? 0.430 7.002 -0.054 1.00 93.88 91 ALA A C 1
ATOM 660 O O . ALA A 1 91 ? 0.866 7.279 -1.174 1.00 93.88 91 ALA A O 1
ATOM 661 N N . ALA A 1 92 ? 1.218 6.471 0.885 1.00 92.69 92 ALA A N 1
ATOM 662 C CA . ALA A 1 92 ? 2.624 6.151 0.654 1.00 92.69 92 ALA A CA 1
ATOM 663 C C . ALA A 1 92 ? 2.798 5.024 -0.385 1.00 92.69 92 ALA A C 1
ATOM 665 O O . ALA A 1 92 ? 3.697 5.084 -1.228 1.00 92.69 92 ALA A O 1
ATOM 666 N N . SER A 1 93 ? 1.918 4.018 -0.364 1.00 91.56 93 SER A N 1
ATOM 667 C CA . SER A 1 93 ? 1.884 2.925 -1.341 1.00 91.56 93 SER A CA 1
ATOM 668 C C . SER A 1 93 ? 1.556 3.458 -2.734 1.00 91.56 93 SER A C 1
ATOM 670 O O . SER A 1 93 ? 2.280 3.160 -3.685 1.00 91.56 93 SER A O 1
ATOM 672 N N . LEU A 1 94 ? 0.560 4.342 -2.837 1.00 92.81 94 LEU A N 1
ATOM 673 C CA . LEU A 1 94 ? 0.201 5.034 -4.071 1.00 92.81 94 LEU A CA 1
ATOM 674 C C . LEU A 1 94 ? 1.376 5.856 -4.612 1.00 92.81 94 LEU A C 1
ATOM 676 O O . LEU A 1 94 ? 1.671 5.803 -5.804 1.00 92.81 94 LEU A O 1
ATOM 680 N N . TRP A 1 95 ? 2.093 6.573 -3.745 1.00 92.94 95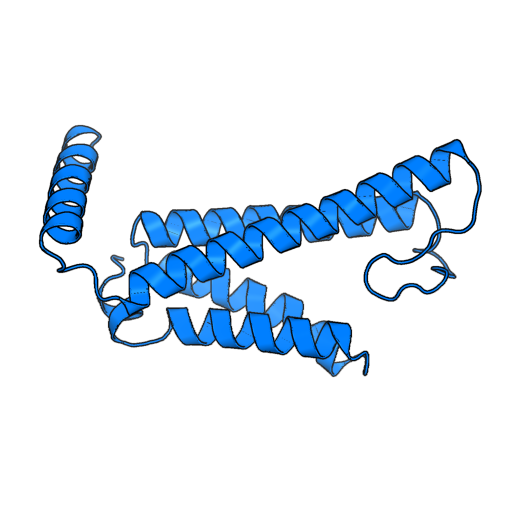 TRP A N 1
ATOM 681 C CA . TRP A 1 95 ? 3.293 7.313 -4.134 1.00 92.94 95 TRP A CA 1
ATOM 682 C C . TRP A 1 95 ? 4.386 6.392 -4.692 1.00 92.94 95 TRP A C 1
ATOM 684 O O . TRP A 1 95 ? 4.971 6.675 -5.742 1.00 92.94 95 TRP A O 1
ATOM 694 N N . GLY A 1 96 ? 4.637 5.259 -4.030 1.00 89.31 96 GLY A N 1
ATOM 695 C CA . GLY A 1 96 ? 5.555 4.228 -4.514 1.00 89.31 96 GLY A CA 1
ATOM 696 C C . GLY A 1 96 ? 5.123 3.650 -5.865 1.00 89.31 96 GLY A C 1
ATOM 697 O O . GLY A 1 96 ? 5.947 3.525 -6.773 1.00 89.31 96 GLY A O 1
ATOM 698 N N . TRP A 1 97 ? 3.828 3.384 -6.041 1.00 92.31 97 TRP A N 1
ATOM 699 C CA . TRP A 1 97 ? 3.246 2.908 -7.295 1.00 92.31 97 TRP A CA 1
ATOM 700 C C . TRP A 1 97 ? 3.383 3.928 -8.434 1.00 92.31 97 TRP A C 1
ATOM 702 O O . TRP A 1 97 ? 3.848 3.574 -9.520 1.00 92.31 97 TRP A O 1
ATOM 712 N N . ILE A 1 98 ? 3.097 5.211 -8.182 1.00 89.56 98 ILE A N 1
ATOM 713 C CA . ILE A 1 98 ? 3.341 6.309 -9.133 1.00 89.56 98 ILE A CA 1
ATOM 714 C C . ILE A 1 98 ? 4.830 6.376 -9.490 1.00 89.56 98 ILE A C 1
ATOM 716 O O . ILE A 1 98 ? 5.187 6.549 -10.657 1.00 89.56 98 ILE A O 1
ATOM 720 N N . GLY A 1 99 ? 5.715 6.195 -8.507 1.00 86.75 99 GLY A N 1
ATOM 721 C CA . GLY A 1 99 ? 7.149 6.056 -8.736 1.00 86.75 99 GLY A CA 1
ATOM 722 C C . GLY A 1 99 ? 7.472 4.915 -9.706 1.00 86.75 99 GLY A C 1
ATOM 723 O O . GLY A 1 99 ? 8.290 5.095 -10.604 1.00 86.75 99 GLY A O 1
ATOM 724 N N . LEU A 1 100 ? 6.790 3.778 -9.588 1.00 86.19 100 LEU A N 1
ATOM 725 C CA . LEU A 1 100 ? 6.961 2.594 -10.437 1.00 86.19 100 LEU A CA 1
ATOM 726 C C . LEU A 1 100 ? 6.434 2.804 -11.870 1.00 86.19 100 LEU A C 1
ATOM 728 O O . LEU A 1 100 ? 7.044 2.340 -12.842 1.00 86.19 100 LEU A O 1
ATOM 732 N N . LEU A 1 101 ? 5.345 3.562 -12.029 1.00 85.94 101 LEU A N 1
ATOM 733 C CA . LEU A 1 101 ? 4.868 4.036 -13.334 1.00 85.94 101 LEU A CA 1
ATOM 734 C C . LEU A 1 101 ? 5.890 4.969 -13.986 1.00 85.94 101 LEU A C 1
ATOM 736 O O . LEU A 1 101 ? 6.268 4.759 -15.135 1.00 85.94 101 LEU A O 1
ATOM 740 N N . ARG A 1 102 ? 6.431 5.918 -13.215 1.00 85.31 102 ARG A N 1
ATOM 741 C CA . ARG A 1 102 ? 7.481 6.861 -13.642 1.00 85.31 102 ARG A CA 1
ATOM 742 C C . ARG A 1 102 ? 8.881 6.237 -13.712 1.00 85.31 102 ARG A C 1
ATOM 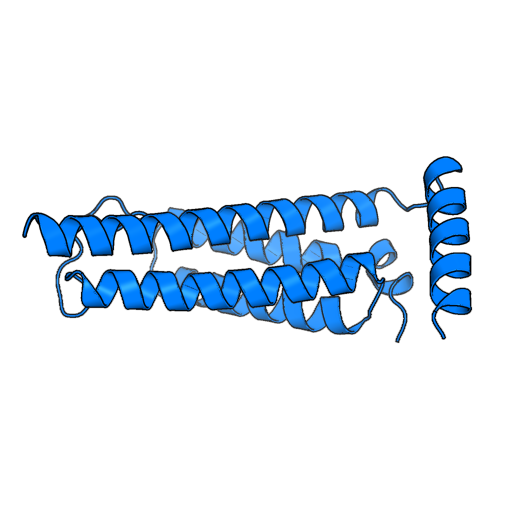744 O O . ARG A 1 102 ? 9.862 6.958 -13.881 1.00 85.31 102 ARG A O 1
ATOM 751 N N . ARG A 1 103 ? 8.984 4.915 -13.539 1.00 82.88 103 ARG A N 1
ATOM 752 C CA . ARG A 1 103 ? 10.225 4.133 -13.512 1.00 82.88 103 ARG A CA 1
ATOM 753 C C . ARG A 1 103 ? 11.298 4.715 -12.570 1.00 82.88 103 ARG A C 1
ATOM 755 O O . ARG A 1 103 ? 12.471 4.690 -12.910 1.00 82.88 103 ARG A O 1
ATOM 762 N N . ARG A 1 104 ? 10.942 5.251 -11.400 1.00 84.81 104 ARG A N 1
ATOM 763 C CA . ARG A 1 104 ? 11.887 5.813 -10.414 1.00 84.81 104 ARG A CA 1
ATOM 764 C C . ARG A 1 104 ? 12.435 4.736 -9.487 1.00 84.81 104 ARG A C 1
ATOM 766 O O . ARG A 1 104 ? 11.678 3.956 -8.915 1.00 84.81 104 ARG A O 1
ATOM 773 N N . ARG A 1 105 ? 13.747 4.742 -9.248 1.00 85.06 105 ARG A N 1
ATOM 774 C CA . ARG A 1 105 ? 14.414 3.788 -8.346 1.00 85.06 105 ARG A CA 1
ATOM 775 C C . ARG A 1 105 ? 13.993 3.939 -6.880 1.00 85.06 105 ARG A C 1
ATOM 777 O O . ARG A 1 105 ? 14.041 2.958 -6.143 1.00 85.06 105 ARG A O 1
ATOM 784 N N . SER A 1 106 ? 13.528 5.123 -6.473 1.00 87.00 106 SER A N 1
ATOM 785 C CA . SER A 1 106 ? 12.970 5.351 -5.131 1.00 87.00 106 SER A CA 1
ATOM 786 C C . SER A 1 106 ? 11.746 4.476 -4.837 1.00 87.00 106 SER A C 1
ATOM 788 O O . SER A 1 106 ? 11.539 4.112 -3.683 1.00 87.00 106 SER A O 1
ATOM 790 N N . ALA A 1 107 ? 10.994 4.062 -5.867 1.00 87.00 107 ALA A N 1
ATOM 791 C CA . ALA A 1 107 ? 9.825 3.196 -5.718 1.00 87.00 107 ALA A CA 1
ATOM 792 C C . ALA A 1 107 ? 10.168 1.856 -5.053 1.00 87.00 107 ALA A C 1
ATOM 794 O O . ALA A 1 107 ? 9.397 1.375 -4.230 1.00 87.00 107 ALA A O 1
ATOM 795 N N . ILE A 1 108 ? 11.345 1.287 -5.350 1.00 87.94 108 ILE A N 1
ATOM 796 C CA . ILE A 1 108 ? 11.801 0.031 -4.735 1.00 87.94 108 ILE A CA 1
ATOM 797 C C . ILE A 1 108 ? 11.882 0.190 -3.220 1.00 87.94 108 ILE A C 1
ATOM 799 O O . ILE A 1 108 ? 11.315 -0.614 -2.485 1.00 87.94 108 ILE A O 1
ATOM 803 N N . GLY A 1 109 ? 12.568 1.240 -2.762 1.00 88.44 109 GLY A N 1
ATOM 804 C CA . GLY A 1 109 ? 12.770 1.497 -1.340 1.00 88.44 109 GLY A CA 1
ATOM 805 C C . GLY A 1 109 ? 11.453 1.762 -0.622 1.00 88.44 109 GLY A C 1
ATOM 806 O O . GLY A 1 109 ? 11.173 1.114 0.380 1.00 88.44 109 GLY A O 1
ATOM 807 N N . THR A 1 110 ? 10.616 2.649 -1.170 1.00 89.06 110 THR A N 1
ATOM 808 C CA . THR A 1 110 ? 9.320 3.002 -0.573 1.00 89.06 110 THR A CA 1
ATOM 809 C C . THR A 1 110 ? 8.403 1.788 -0.440 1.00 89.06 110 THR A C 1
ATOM 811 O O . THR A 1 110 ? 7.882 1.530 0.640 1.00 89.06 110 THR A O 1
ATOM 814 N N . LEU A 1 111 ? 8.234 1.010 -1.511 1.00 89.56 111 LEU A N 1
ATOM 815 C CA . LEU A 1 111 ? 7.335 -0.144 -1.509 1.00 89.56 111 LEU A CA 1
ATOM 816 C C . LEU A 1 111 ? 7.864 -1.294 -0.642 1.00 89.56 111 LEU A C 1
ATOM 818 O O . LEU A 1 111 ? 7.094 -1.918 0.083 1.00 89.56 111 LEU A O 1
ATOM 822 N N . THR A 1 112 ? 9.181 -1.528 -0.645 1.00 91.25 112 THR A N 1
ATOM 823 C CA . THR A 1 112 ? 9.809 -2.518 0.249 1.00 91.25 112 THR A CA 1
ATOM 824 C C . THR A 1 112 ? 9.635 -2.119 1.714 1.00 91.25 112 THR A C 1
ATOM 826 O O . THR A 1 112 ? 9.287 -2.958 2.538 1.00 91.25 112 THR A O 1
ATOM 829 N N . PHE A 1 113 ? 9.839 -0.841 2.044 1.00 90.00 113 PHE A N 1
ATOM 830 C CA . PHE A 1 113 ? 9.669 -0.341 3.407 1.00 90.00 113 PHE A CA 1
ATOM 831 C C . PHE A 1 113 ? 8.235 -0.540 3.906 1.00 90.00 113 PHE A C 1
ATOM 833 O O . PHE A 1 113 ? 8.037 -1.079 4.991 1.00 90.00 113 PHE A O 1
ATOM 840 N N . ILE A 1 114 ? 7.238 -0.181 3.091 1.00 89.06 114 ILE A N 1
ATOM 841 C CA . ILE A 1 114 ? 5.819 -0.379 3.421 1.00 89.06 114 ILE A CA 1
ATOM 842 C C . ILE A 1 114 ? 5.507 -1.864 3.620 1.00 89.06 114 ILE A C 1
ATOM 844 O O . ILE A 1 114 ? 4.825 -2.219 4.580 1.00 89.06 114 ILE A O 1
ATOM 848 N N . ALA A 1 115 ? 6.023 -2.732 2.746 1.00 88.94 115 ALA A N 1
ATOM 849 C CA . ALA A 1 115 ? 5.815 -4.169 2.856 1.00 88.94 115 ALA A CA 1
ATOM 850 C C . ALA A 1 115 ? 6.348 -4.734 4.179 1.00 88.94 115 ALA A C 1
ATOM 852 O O . ALA A 1 115 ? 5.641 -5.469 4.862 1.00 88.94 115 ALA A O 1
ATOM 853 N N . VAL A 1 116 ? 7.573 -4.363 4.562 1.00 88.38 116 VAL A N 1
ATOM 854 C CA . VAL A 1 116 ? 8.187 -4.810 5.820 1.00 88.38 116 VAL A CA 1
ATOM 855 C C . VAL A 1 116 ? 7.438 -4.247 7.026 1.00 88.38 116 VAL A C 1
ATOM 857 O O . VAL A 1 116 ? 7.148 -4.987 7.964 1.00 88.38 116 VAL A O 1
ATOM 860 N N . LEU A 1 117 ? 7.078 -2.962 6.987 1.00 88.94 117 LEU A N 1
ATOM 861 C CA . LEU A 1 117 ? 6.347 -2.305 8.067 1.00 88.94 117 LEU A CA 1
ATOM 862 C C . LEU A 1 117 ? 4.988 -2.972 8.324 1.00 88.94 117 LEU A C 1
ATOM 864 O O . LEU A 1 117 ? 4.622 -3.176 9.477 1.00 88.94 117 LEU A O 1
ATOM 868 N N . LEU A 1 118 ? 4.265 -3.349 7.265 1.00 84.06 118 LEU A N 1
ATOM 869 C CA . LEU A 1 118 ? 2.974 -4.038 7.369 1.00 84.06 118 LEU A CA 1
ATOM 870 C C . LEU A 1 118 ? 3.098 -5.536 7.668 1.00 84.06 118 LEU A C 1
ATOM 872 O O . LEU A 1 118 ? 2.180 -6.110 8.247 1.00 84.06 118 LEU A O 1
ATOM 876 N N . ALA A 1 119 ? 4.222 -6.168 7.327 1.00 83.75 119 ALA A N 1
ATOM 877 C CA . ALA A 1 119 ? 4.491 -7.557 7.687 1.00 83.75 119 ALA A CA 1
ATOM 878 C C . ALA A 1 119 ? 4.911 -7.717 9.160 1.00 83.75 119 ALA A C 1
ATOM 880 O O . ALA A 1 119 ? 4.627 -8.749 9.763 1.00 83.75 119 ALA A O 1
ATOM 881 N N . ALA A 1 120 ? 5.556 -6.711 9.764 1.00 82.06 120 ALA A N 1
ATOM 882 C CA . ALA A 1 120 ? 6.077 -6.795 11.132 1.00 82.06 120 ALA A CA 1
ATOM 883 C C . ALA A 1 120 ? 5.023 -7.195 12.195 1.00 82.06 120 ALA A C 1
ATOM 885 O O . ALA A 1 120 ? 5.308 -8.092 12.992 1.00 82.06 120 ALA A O 1
ATOM 886 N N . PRO A 1 121 ? 3.792 -6.640 12.203 1.00 75.69 121 PRO A N 1
ATOM 887 C CA . PRO A 1 121 ? 2.754 -7.044 13.153 1.00 75.69 121 PRO A CA 1
ATOM 888 C C . PRO A 1 121 ? 2.351 -8.521 13.063 1.00 75.69 121 PRO A C 1
ATOM 890 O O . PRO A 1 121 ? 1.976 -9.103 14.079 1.00 75.69 121 PRO A O 1
ATOM 893 N N . ALA A 1 122 ? 2.451 -9.145 11.885 1.00 71.62 122 ALA A N 1
ATOM 894 C CA . ALA A 1 122 ? 2.099 -10.552 11.693 1.00 71.62 122 ALA A CA 1
ATOM 895 C C . ALA A 1 122 ? 3.041 -11.511 12.433 1.00 71.62 122 ALA A C 1
ATOM 897 O O . ALA A 1 122 ? 2.624 -12.585 12.853 1.00 71.62 122 ALA A O 1
ATOM 898 N N . PHE A 1 123 ? 4.300 -11.114 12.633 1.00 64.25 123 PHE A N 1
ATOM 899 C CA . PHE A 1 123 ? 5.258 -11.891 13.422 1.00 64.25 123 PHE A CA 1
ATOM 900 C C . PHE A 1 123 ? 5.031 -11.744 14.930 1.00 64.25 123 PHE A C 1
ATOM 902 O O . PHE A 1 123 ? 5.407 -12.623 15.699 1.00 64.25 123 PHE A O 1
ATOM 909 N N . LEU A 1 124 ? 4.407 -10.641 15.355 1.00 70.75 124 LEU A N 1
ATOM 910 C CA . LEU A 1 124 ? 4.123 -10.349 16.762 1.00 70.75 124 LEU A CA 1
ATOM 911 C C . LEU A 1 124 ? 2.774 -10.911 17.221 1.00 70.75 124 LEU A C 1
ATOM 913 O O . LEU A 1 124 ? 2.566 -11.117 18.415 1.00 70.75 124 LEU A O 1
ATOM 917 N N . ARG A 1 125 ? 1.841 -11.139 16.292 1.00 63.81 125 ARG A N 1
ATOM 918 C CA . ARG A 1 125 ? 0.508 -11.674 16.576 1.00 63.81 125 ARG A CA 1
ATOM 919 C C . ARG A 1 125 ? 0.179 -12.784 15.589 1.00 63.81 125 ARG A C 1
ATOM 921 O O . ARG A 1 125 ? 0.010 -12.517 14.403 1.00 63.81 125 ARG A O 1
ATOM 928 N N . ALA A 1 126 ? 0.026 -14.007 16.100 1.00 61.16 126 ALA A N 1
ATOM 929 C CA . ALA A 1 126 ? -0.345 -15.199 15.335 1.00 61.16 126 ALA A CA 1
ATOM 930 C C . ALA A 1 126 ? -1.823 -15.163 14.889 1.00 61.16 126 ALA A C 1
ATOM 932 O O . ALA A 1 126 ? -2.638 -15.990 15.287 1.00 61.16 126 ALA A O 1
ATOM 933 N N . ASN A 1 127 ? -2.178 -14.169 14.078 1.00 74.12 127 ASN A N 1
ATOM 934 C CA . ASN A 1 127 ? -3.470 -14.059 13.420 1.00 74.12 127 ASN A CA 1
ATOM 935 C C . ASN A 1 127 ? -3.299 -14.431 11.943 1.00 74.12 127 ASN A C 1
ATOM 937 O O . ASN A 1 127 ? -2.499 -13.816 11.234 1.00 74.12 127 ASN A O 1
ATOM 941 N N . GLY A 1 128 ? -4.067 -15.419 11.476 1.00 74.31 128 GLY A N 1
ATOM 942 C CA . GLY A 1 128 ? -3.993 -15.922 10.104 1.00 74.31 128 GLY A CA 1
ATOM 943 C C . GLY A 1 128 ? -4.142 -14.830 9.041 1.00 74.31 128 GLY A C 1
ATOM 944 O O . GLY A 1 128 ? -3.424 -14.854 8.045 1.00 74.31 128 GLY A O 1
ATOM 945 N N . LEU A 1 129 ? -4.987 -13.820 9.273 1.00 75.38 129 LEU A N 1
ATOM 946 C CA . LEU A 1 129 ? -5.186 -12.731 8.315 1.00 75.38 129 LEU A CA 1
ATOM 947 C C . LEU A 1 129 ? -3.964 -11.804 8.223 1.00 75.38 129 LEU A C 1
ATOM 949 O O . LEU A 1 129 ? -3.585 -11.391 7.126 1.00 75.38 129 LEU A O 1
ATOM 953 N N . LEU A 1 130 ? -3.294 -11.537 9.350 1.00 76.31 130 LEU A N 1
ATOM 954 C CA . LEU A 1 130 ? -2.041 -10.775 9.359 1.00 76.31 130 LEU A CA 1
ATOM 955 C C . LEU A 1 130 ? -0.922 -11.545 8.655 1.00 76.31 130 LEU A C 1
ATOM 957 O O . LEU A 1 130 ? -0.144 -10.947 7.919 1.00 76.31 130 LEU A O 1
ATOM 961 N N . ILE A 1 131 ? -0.865 -12.868 8.831 1.00 81.19 131 ILE A N 1
ATOM 962 C CA . ILE A 1 131 ? 0.107 -13.726 8.141 1.00 81.19 131 ILE A CA 1
ATOM 963 C C . ILE A 1 131 ? -0.123 -13.682 6.627 1.00 81.19 131 ILE A C 1
ATOM 965 O O . ILE A 1 131 ? 0.828 -13.478 5.875 1.00 81.19 131 ILE A O 1
ATOM 969 N N . ILE A 1 132 ? -1.374 -13.806 6.171 1.00 85.00 132 ILE A N 1
ATOM 970 C CA . ILE A 1 132 ? -1.716 -13.691 4.745 1.00 85.00 132 ILE A CA 1
ATOM 971 C C . ILE A 1 132 ? -1.291 -12.321 4.207 1.00 85.00 132 ILE A C 1
ATOM 973 O O . ILE A 1 132 ? -0.621 -12.249 3.177 1.00 85.00 132 ILE A O 1
ATOM 977 N N . LEU A 1 133 ? -1.615 -11.239 4.922 1.00 83.06 133 LEU A N 1
ATOM 978 C CA . LEU A 1 133 ? -1.216 -9.888 4.534 1.00 83.06 133 LEU A CA 1
ATOM 979 C C . LEU A 1 133 ? 0.311 -9.746 4.455 1.00 83.06 133 LEU A C 1
ATOM 981 O O . LEU A 1 133 ? 0.824 -9.178 3.493 1.00 83.06 133 LEU A O 1
ATOM 985 N N . ALA A 1 134 ? 1.048 -10.296 5.420 1.00 85.69 134 ALA A N 1
ATOM 986 C CA . ALA A 1 134 ? 2.505 -10.286 5.417 1.00 85.69 134 ALA A CA 1
ATOM 987 C C . ALA A 1 134 ? 3.077 -11.029 4.203 1.00 85.69 134 ALA A C 1
ATOM 989 O O . ALA A 1 134 ? 3.962 -10.503 3.531 1.00 85.69 134 ALA A O 1
ATOM 990 N N . VAL A 1 135 ? 2.542 -12.207 3.869 1.00 88.81 135 VAL A N 1
ATOM 991 C CA . VAL A 1 135 ? 2.951 -12.963 2.675 1.00 88.81 135 VAL A CA 1
ATOM 992 C C . VAL A 1 135 ? 2.691 -12.151 1.405 1.00 88.81 135 VAL A C 1
ATOM 994 O O . VAL A 1 135 ? 3.594 -12.003 0.582 1.00 88.81 135 VAL A O 1
ATOM 997 N N . VAL A 1 136 ? 1.502 -11.557 1.269 1.00 89.38 136 VAL A N 1
ATOM 998 C CA . VAL A 1 136 ? 1.156 -10.669 0.145 1.00 89.38 136 VAL A CA 1
ATOM 999 C C . VAL A 1 136 ? 2.148 -9.504 0.054 1.00 89.38 136 VAL A C 1
ATOM 1001 O O . VAL A 1 136 ? 2.657 -9.182 -1.023 1.00 89.38 136 VAL A O 1
ATOM 1004 N N . MET A 1 137 ? 2.507 -8.889 1.173 1.00 90.44 137 MET A N 1
ATOM 1005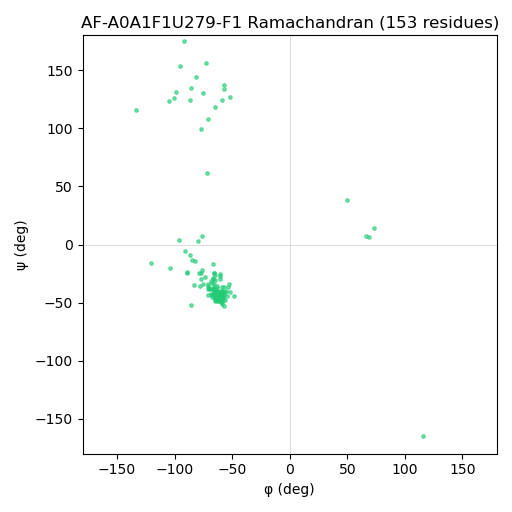 C CA . MET A 1 137 ? 3.450 -7.775 1.171 1.00 90.44 137 MET A CA 1
ATOM 1006 C C . MET A 1 137 ? 4.872 -8.189 0.794 1.00 90.44 137 MET A C 1
ATOM 1008 O O . MET A 1 137 ? 5.514 -7.519 -0.019 1.00 90.44 137 MET A O 1
ATOM 1012 N N . LEU A 1 138 ? 5.352 -9.319 1.309 1.00 89.44 138 LEU A N 1
ATOM 1013 C CA . LEU A 1 138 ? 6.676 -9.849 0.985 1.00 89.44 138 LEU A CA 1
ATOM 1014 C C . LEU A 1 138 ? 6.784 -10.266 -0.487 1.00 89.44 138 LEU A C 1
ATOM 1016 O O . LEU A 1 138 ? 7.798 -9.976 -1.124 1.00 89.44 138 LEU A O 1
ATOM 1020 N N . LEU A 1 139 ? 5.732 -10.860 -1.060 1.00 91.25 139 LEU A N 1
ATOM 1021 C CA . LEU A 1 139 ? 5.659 -11.148 -2.497 1.00 91.25 139 LEU A CA 1
ATOM 1022 C C . LEU A 1 139 ? 5.733 -9.860 -3.328 1.00 91.25 139 LEU A C 1
ATOM 1024 O O . LEU A 1 139 ? 6.495 -9.785 -4.294 1.00 91.25 139 LEU A O 1
ATOM 1028 N N . GLY A 1 140 ? 5.004 -8.819 -2.917 1.00 87.44 140 GLY A N 1
ATOM 1029 C CA . GLY A 1 140 ? 5.054 -7.501 -3.550 1.00 87.44 140 GLY A CA 1
ATOM 1030 C C . GLY A 1 140 ? 6.446 -6.877 -3.515 1.00 87.44 140 GLY A C 1
ATOM 1031 O O . GLY A 1 140 ? 6.910 -6.344 -4.526 1.00 87.44 140 GLY A O 1
ATOM 1032 N N . ALA A 1 141 ? 7.135 -6.967 -2.377 1.00 89.38 141 ALA A N 1
ATOM 1033 C CA . ALA A 1 141 ? 8.508 -6.493 -2.235 1.00 89.38 141 ALA A CA 1
ATOM 1034 C C . ALA A 1 141 ? 9.471 -7.284 -3.134 1.00 89.38 141 ALA A C 1
ATOM 1036 O O . ALA A 1 141 ? 10.238 -6.683 -3.890 1.00 89.38 141 ALA A O 1
ATOM 1037 N N . ALA A 1 142 ? 9.392 -8.617 -3.115 1.00 89.06 142 ALA A N 1
ATOM 1038 C CA . ALA A 1 142 ? 10.230 -9.487 -3.935 1.00 89.06 142 ALA A CA 1
ATOM 1039 C C . ALA A 1 142 ? 10.080 -9.182 -5.434 1.00 89.06 142 ALA A C 1
ATOM 1041 O O . ALA A 1 142 ? 11.085 -9.046 -6.134 1.00 89.06 142 ALA A O 1
ATOM 1042 N N . LEU A 1 143 ? 8.846 -8.976 -5.913 1.00 88.38 143 LEU A N 1
ATOM 1043 C CA . LEU A 1 143 ? 8.555 -8.618 -7.306 1.00 88.38 143 LEU A CA 1
ATOM 1044 C C . LEU A 1 143 ? 9.311 -7.366 -7.767 1.00 88.38 143 LEU A C 1
ATOM 1046 O O . LEU A 1 143 ? 9.816 -7.326 -8.889 1.00 88.38 143 LEU A O 1
ATOM 1050 N N . VAL A 1 144 ? 9.424 -6.349 -6.910 1.00 86.94 144 VAL A N 1
ATOM 1051 C CA . VAL A 1 144 ? 10.090 -5.081 -7.257 1.00 86.94 144 VAL A CA 1
ATOM 1052 C C . VAL A 1 144 ? 11.619 -5.211 -7.248 1.00 86.94 144 VAL A C 1
ATOM 1054 O O . VAL A 1 144 ? 12.315 -4.456 -7.933 1.00 86.94 144 VAL A O 1
ATOM 1057 N N . TRP A 1 145 ? 12.149 -6.203 -6.532 1.00 87.62 145 TRP A N 1
ATOM 1058 C CA . TRP A 1 145 ? 13.576 -6.521 -6.494 1.00 87.62 145 TRP A CA 1
ATOM 1059 C C . TRP A 1 145 ? 14.054 -7.427 -7.630 1.00 87.62 145 TRP A C 1
ATOM 1061 O O . TRP A 1 145 ? 15.265 -7.506 -7.860 1.00 87.62 145 TRP A O 1
ATOM 1071 N N . LEU A 1 146 ? 13.142 -8.058 -8.378 1.00 84.94 146 LEU A N 1
ATOM 1072 C CA . LEU A 1 146 ? 13.507 -8.911 -9.508 1.00 84.94 146 LEU A CA 1
ATOM 1073 C C . LEU A 1 146 ? 14.346 -8.136 -10.545 1.00 84.94 146 LEU A C 1
ATOM 1075 O O . LEU A 1 146 ? 13.990 -7.003 -10.896 1.00 84.94 146 LEU A O 1
ATOM 1079 N N . PRO A 1 147 ? 15.428 -8.730 -11.096 1.00 77.94 147 PRO A N 1
ATOM 1080 C CA . PRO A 1 147 ? 16.322 -8.047 -12.035 1.00 77.94 147 PRO A CA 1
ATOM 1081 C C . PRO A 1 147 ? 15.612 -7.379 -13.226 1.00 77.94 147 PRO A C 1
ATOM 1083 O O . PRO A 1 147 ? 15.956 -6.235 -13.536 1.00 77.94 147 PRO A O 1
ATOM 1086 N N . PRO A 1 148 ? 14.587 -7.989 -13.858 1.00 76.56 148 PRO A N 1
ATOM 1087 C CA . PRO A 1 148 ? 13.860 -7.370 -14.970 1.00 76.56 148 PRO A CA 1
ATOM 1088 C C . PRO A 1 148 ? 13.071 -6.112 -14.583 1.00 76.56 148 PRO A C 1
ATOM 1090 O O . PRO A 1 148 ? 12.847 -5.245 -15.425 1.00 76.56 148 PRO A O 1
ATOM 1093 N N . VAL A 1 149 ? 12.659 -5.997 -13.317 1.00 75.31 149 VAL A N 1
ATOM 1094 C CA . VAL A 1 149 ? 11.957 -4.822 -12.784 1.00 75.31 149 VAL A CA 1
ATOM 1095 C C . VAL A 1 149 ? 12.977 -3.777 -12.345 1.00 75.31 149 VAL A C 1
ATOM 1097 O O . VAL A 1 149 ? 12.949 -2.645 -12.823 1.00 75.31 149 VAL A O 1
ATOM 1100 N N . ARG A 1 150 ? 13.945 -4.173 -11.512 1.00 79.44 150 ARG A N 1
ATOM 1101 C CA . ARG A 1 150 ? 14.974 -3.288 -10.951 1.00 79.44 150 ARG A CA 1
ATOM 1102 C C . ARG A 1 150 ? 15.854 -2.627 -12.014 1.00 79.44 150 ARG A C 1
ATOM 1104 O O . ARG A 1 150 ? 16.166 -1.447 -11.878 1.00 79.44 150 ARG A O 1
ATOM 1111 N N . SER A 1 151 ? 16.257 -3.361 -13.053 1.00 76.75 151 SER A N 1
ATOM 1112 C CA . SER A 1 151 ? 17.133 -2.848 -14.126 1.00 76.75 151 SER A CA 1
ATOM 1113 C C . SER A 1 151 ? 16.481 -1.755 -14.975 1.00 76.75 151 SER A C 1
ATOM 1115 O O . SER A 1 151 ? 17.180 -0.919 -15.541 1.00 76.75 151 SER A O 1
ATOM 1117 N N . ARG A 1 152 ? 15.145 -1.726 -15.036 1.00 73.38 152 ARG A N 1
ATOM 1118 C CA . ARG A 1 152 ? 14.373 -0.762 -15.832 1.00 73.38 152 ARG A CA 1
ATOM 1119 C C . ARG A 1 152 ? 14.008 0.509 -15.065 1.00 73.38 152 ARG A C 1
ATOM 1121 O O . ARG A 1 152 ? 13.453 1.435 -15.659 1.00 73.38 152 ARG A O 1
ATOM 1128 N N . LEU A 1 153 ? 14.313 0.566 -13.767 1.00 75.12 153 LEU A N 1
ATOM 1129 C CA . LEU A 1 153 ? 14.093 1.741 -12.931 1.00 75.12 153 LEU A CA 1
ATOM 1130 C C . LEU A 1 153 ? 15.295 2.695 -13.020 1.00 75.12 153 LEU A C 1
ATOM 1132 O O . LEU A 1 153 ? 16.441 2.330 -12.759 1.00 75.12 153 LEU A O 1
ATOM 1136 N N . ARG A 1 154 ? 15.009 3.941 -13.388 1.00 69.38 154 ARG A N 1
ATOM 1137 C CA . ARG A 1 154 ? 15.938 5.057 -13.562 1.00 69.38 154 ARG A CA 1
ATOM 1138 C C . ARG A 1 154 ? 16.255 5.700 -12.207 1.00 69.38 154 ARG A C 1
ATOM 1140 O O . ARG A 1 154 ? 15.398 5.738 -11.319 1.00 69.38 154 ARG A O 1
ATOM 1147 N N . ARG A 1 155 ? 17.503 6.148 -12.038 1.00 62.94 155 ARG A N 1
ATOM 1148 C CA . ARG A 1 155 ? 17.935 6.913 -10.857 1.00 62.94 155 ARG A CA 1
ATOM 1149 C C . ARG A 1 155 ? 17.263 8.279 -10.824 1.00 62.94 155 ARG A C 1
ATOM 1151 O O . ARG A 1 155 ? 17.133 8.882 -11.910 1.00 62.94 155 ARG A O 1
#

Radius of gyration: 18.74 Å; Cα contacts (8 Å, |Δi|>4): 181; chains: 1; bounding box: 43×36×54 Å

Mean predicted aligned error: 9.74 Å

Solvent-accessible surface area (backbone atoms only — not comparable to full-atom values): 7903 Å² total; per-residue (Å²): 110,69,67,62,53,49,57,48,49,54,50,51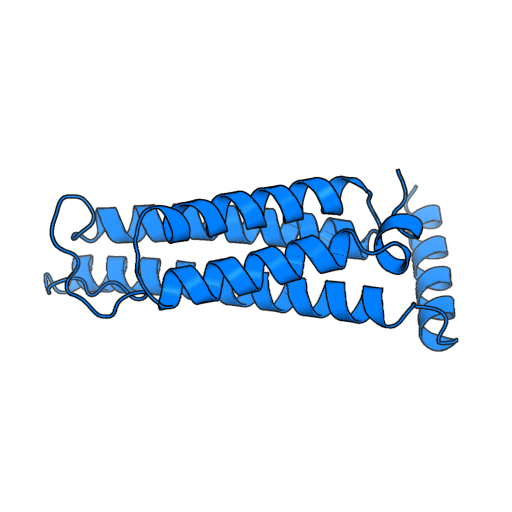,48,51,34,50,76,69,65,65,57,55,67,64,46,57,48,44,51,53,49,49,48,52,52,27,51,50,32,43,50,52,13,49,52,27,38,48,48,13,51,50,24,66,76,68,71,50,87,32,57,35,90,82,73,75,41,74,36,79,62,90,60,20,44,31,68,24,23,40,50,50,12,49,55,38,37,53,50,20,52,52,40,44,52,17,45,52,25,54,74,69,28,33,46,65,17,48,57,50,41,36,50,51,20,51,64,62,23,51,58,24,79,77,38,97,40,72,61,40,42,52,51,18,52,55,25,49,52,56,31,50,49,46,64,35,64,81,36,45,72,64,33,41,130

pLDDT: mean 78.72, std 12.72, range [47.5, 95.0]

Foldseek 3Di:
DVVVVVVVVVVVVVCVVVVNQDVLLVVLLVLLVVVLVVLLVLLVLLQVLLVCCVVPVDFRQRPQARHGDDDPLGHSVNSNVVSVVSVVLSVLSVVLSVLSVVLALVSLVSLLVSLCVQLVVCVVDVDPSSPVSNVSSVVSNVSCVPCSNNVSRDD

Sequence (155 aa):
RADRERDLAERDAAESDAGLVHPLLKVARIYWLAVTVVLVGIAGAFTWNGARAQDSGEPVIDPLTGMESVGVLGGATGQFTMGTAVGLLAAASLWGWIGLLRRRRSAIGTLTFIAVLLAAPAFLRANGLLIILAVVMLLGAALVWLPPVRSRLRR

Nearest PDB structures (foldseek):
  4tx5-assembly1_B  TM=4.085E-01  e=1.738E+00  Homo sapiens
  1few-assembly1_A  TM=3.710E-01  e=1.160E+00  Homo sapiens
  6jx6-assembly1_D  TM=4.204E-01  e=2.354E+00  Homo sapiens
  8e2i-assembly1_F  TM=2.643E-01  e=3.030E+00  Homo sapiens
  6jx6-assembly1_A  TM=2.556E-01  e=6.148E+00  Homo sapiens

Secondary structure (DSSP, 8-state):
-HHHHHHHHHHHHHHHHTT-S-HHHHHHHHHHHHHHHHHHHHHHHHHHHHHHHHHH-PPPBPTTT-SB--STTSSHHHHHHHHHHHHHHHHHHHHHHHHHHTTBTHHHHHHHHHHHHHHHHHHHS--HHHHHHHHHHHHHHHHHHSHHHHTT-B-